Protein AF-A0A6G8IJH3-F1 (afdb_monomer_lite)

Radius of gyration: 25.61 Å; chains: 1; bounding box: 76×27×75 Å

pLDDT: mean 70.99, std 16.56, range [35.88, 96.38]

Foldseek 3Di:
DDDDPPPPPDPPPVVVVVVVVVVVVVVVVVCLVCVVVCCPVVDDDDDLVQFDKAFAFKAWDFDDDDPPDPDRAIWIWGQGPVGIDTFFAAFPSDGDDPDDNVQRHRWGGMFGQDNGGTTQWTWTWDQDPVRDIDIDTDHPVVCVVPPPVPPVVVVCVVSVVVVVVVVVVVVVVVVVVVD

Sequence (179 aa):
MSQTIFSRRSPSYGAYFIAIIITSSVLIHALLRAAPIPIKMFFDFPSLSEANRYEGVLEVKSRADSETVNRMKSKFFINTETGAHEVAFGYFGDRYSPLSMHKMNGAKGEVWYHPMFGVIQAKLTYVKKSGEVDTIFYDWASMKSLHVDTSISKYWQRLLMPSILTIVLVVLIRRWRSG

Organism: NCBI:txid2716225

Secondary structure (DSSP, 8-state):
---------PPPHHHHHHHHHHHHHHHHHHHHHHTHHHHHHHSPPPPGGGSEEEEEEEEEE-----TT-TT-PPEEEEEETTEEEEE-BSSTT--B-SS-HHHHTT-EEEEEEETTTEEEEEEEEEE-TTS-EEEEEEEHHHHHHHHHHHHHHHHHHHHHHHHHHHHHHHHHHHHHH--

Structure (mmCIF, N/CA/C/O backbone):
data_AF-A0A6G8IJH3-F1
#
_entry.id   AF-A0A6G8IJH3-F1
#
loop_
_atom_site.group_PDB
_atom_site.id
_atom_site.type_symbol
_atom_site.label_atom_id
_atom_site.label_alt_id
_atom_site.label_comp_id
_atom_site.label_asym_id
_atom_site.label_entity_id
_atom_site.label_seq_id
_atom_site.pdbx_PDB_ins_code
_atom_site.Cartn_x
_atom_site.Cartn_y
_atom_site.Cartn_z
_atom_site.occupancy
_atom_site.B_iso_or_equiv
_atom_site.auth_seq_id
_atom_site.auth_comp_id
_atom_site.auth_asym_id
_atom_site.auth_atom_id
_atom_site.pdbx_PDB_model_num
ATOM 1 N N . MET A 1 1 ? 60.769 -0.221 -49.822 1.00 44.47 1 MET A N 1
ATOM 2 C CA . MET A 1 1 ? 59.427 0.327 -49.523 1.00 44.47 1 MET A CA 1
ATOM 3 C C . MET A 1 1 ? 58.602 -0.783 -48.890 1.00 44.47 1 MET A C 1
ATOM 5 O O . MET A 1 1 ? 58.307 -1.747 -49.578 1.00 44.47 1 MET A O 1
ATOM 9 N N . SER A 1 2 ? 58.332 -0.710 -47.585 1.00 42.41 2 SER A N 1
ATOM 10 C CA . SER A 1 2 ? 57.612 -1.756 -46.844 1.00 42.41 2 SER A CA 1
ATOM 11 C C . SER A 1 2 ? 56.193 -1.269 -46.557 1.00 42.41 2 SER A C 1
ATOM 13 O O . SER A 1 2 ? 56.027 -0.249 -45.891 1.00 42.41 2 SER A O 1
ATOM 15 N N . GLN A 1 3 ? 55.182 -1.935 -47.119 1.00 44.97 3 GLN A N 1
ATOM 16 C CA . GLN A 1 3 ? 53.777 -1.614 -46.871 1.00 44.97 3 GLN A CA 1
ATOM 17 C C . GLN A 1 3 ? 53.330 -2.278 -45.566 1.00 44.97 3 GLN A C 1
ATOM 19 O O . GLN A 1 3 ? 53.164 -3.494 -45.491 1.00 44.97 3 GLN A O 1
ATOM 24 N N . THR A 1 4 ? 53.126 -1.477 -44.524 1.00 47.94 4 THR A N 1
ATOM 25 C CA . THR A 1 4 ? 52.472 -1.897 -43.283 1.00 47.94 4 THR A CA 1
ATOM 26 C C . THR A 1 4 ? 50.978 -2.084 -43.541 1.00 47.94 4 THR A C 1
ATOM 28 O O . THR A 1 4 ? 50.198 -1.132 -43.561 1.00 47.94 4 THR A O 1
ATOM 31 N N . ILE A 1 5 ? 50.569 -3.336 -43.745 1.00 48.59 5 ILE A N 1
ATOM 32 C CA . ILE A 1 5 ? 49.163 -3.737 -43.826 1.00 48.59 5 ILE A CA 1
ATOM 33 C C . ILE A 1 5 ? 48.554 -3.586 -42.427 1.00 48.59 5 ILE A C 1
ATOM 35 O O . ILE A 1 5 ? 48.671 -4.463 -41.572 1.00 48.59 5 ILE A O 1
ATOM 39 N N . PHE A 1 6 ? 47.902 -2.451 -42.175 1.00 49.19 6 PHE A N 1
ATOM 40 C CA . PHE A 1 6 ? 47.045 -2.274 -41.006 1.00 49.19 6 PHE A CA 1
ATOM 41 C C . PHE A 1 6 ? 45.811 -3.166 -41.175 1.00 49.19 6 PHE A C 1
ATOM 43 O O . PHE A 1 6 ? 44.825 -2.790 -41.813 1.00 49.19 6 PHE A O 1
ATOM 50 N N . SER A 1 7 ? 45.856 -4.372 -40.606 1.00 47.78 7 SER A N 1
ATOM 51 C CA . SER A 1 7 ? 44.688 -5.244 -40.543 1.00 47.78 7 SER A CA 1
ATOM 52 C C . SER A 1 7 ? 43.608 -4.559 -39.696 1.00 47.78 7 SER A C 1
ATOM 54 O O . SER A 1 7 ? 43.712 -4.501 -38.466 1.00 47.78 7 SER A O 1
ATOM 56 N N . ARG A 1 8 ? 42.560 -4.030 -40.337 1.00 52.91 8 ARG A N 1
ATOM 57 C CA . ARG A 1 8 ? 41.316 -3.656 -39.654 1.00 52.91 8 ARG A CA 1
ATOM 58 C C . ARG A 1 8 ? 40.721 -4.934 -39.065 1.00 52.91 8 ARG A C 1
ATOM 60 O O . ARG A 1 8 ? 40.031 -5.668 -39.763 1.00 52.91 8 ARG A O 1
ATOM 67 N N . ARG A 1 9 ? 41.001 -5.222 -37.791 1.00 54.97 9 ARG A N 1
ATOM 68 C CA . ARG A 1 9 ? 40.284 -6.272 -37.058 1.00 54.97 9 ARG A CA 1
ATOM 69 C C . ARG A 1 9 ? 38.816 -5.863 -37.003 1.00 54.97 9 ARG A C 1
ATOM 71 O O . ARG A 1 9 ? 38.466 -4.898 -36.324 1.00 54.97 9 ARG A O 1
ATOM 78 N N . SER A 1 10 ? 37.979 -6.564 -37.761 1.00 56.75 10 SER A N 1
ATOM 79 C CA . SER A 1 10 ? 36.530 -6.474 -37.641 1.00 56.75 10 SER A CA 1
ATOM 80 C C . SER A 1 10 ? 36.151 -6.762 -36.185 1.00 56.75 10 SER A C 1
ATOM 82 O O . SER A 1 10 ? 36.686 -7.721 -35.618 1.00 56.75 10 SER A O 1
ATOM 84 N N . PRO A 1 11 ? 35.282 -5.954 -35.554 1.00 58.31 11 PRO A N 1
ATOM 85 C CA . PRO A 1 11 ? 34.796 -6.255 -34.214 1.00 58.31 11 PRO A CA 1
ATOM 86 C C . PRO A 1 11 ? 34.263 -7.690 -34.188 1.00 58.31 11 PRO A C 1
ATOM 88 O O . PRO A 1 11 ? 33.466 -8.079 -35.041 1.00 58.31 11 PRO A O 1
ATOM 91 N N . SER A 1 12 ? 34.777 -8.500 -33.261 1.00 69.25 12 SER A N 1
ATOM 92 C CA . SER A 1 12 ? 34.400 -9.905 -33.155 1.00 69.25 12 SER A CA 1
ATOM 93 C C . SER A 1 12 ? 32.903 -10.001 -32.862 1.00 69.25 12 SER A C 1
ATOM 95 O O . SER A 1 12 ? 32.360 -9.201 -32.101 1.00 69.25 12 SER A O 1
ATOM 97 N N . TYR A 1 13 ? 32.223 -10.992 -33.440 1.00 69.19 13 TYR A N 1
ATOM 98 C CA . TYR A 1 13 ? 30.798 -11.254 -33.191 1.00 69.19 13 TYR A CA 1
ATOM 99 C C . TYR A 1 13 ? 30.450 -11.313 -31.687 1.00 69.19 13 TYR A C 1
ATOM 101 O O . TYR A 1 13 ? 29.349 -10.936 -31.290 1.00 69.19 13 TYR A O 1
ATOM 109 N N . GLY A 1 14 ? 31.417 -11.676 -30.833 1.00 69.94 14 GLY A N 1
ATOM 110 C CA . GLY A 1 14 ? 31.289 -11.622 -29.375 1.00 69.94 14 GLY A CA 1
ATOM 111 C C . GLY A 1 14 ? 31.065 -10.214 -28.803 1.00 69.94 14 GLY A C 1
ATOM 112 O O . GLY A 1 14 ? 30.272 -10.061 -27.879 1.00 69.94 14 GLY A O 1
ATOM 113 N N . ALA A 1 15 ? 31.682 -9.171 -29.368 1.00 69.75 15 ALA A N 1
ATOM 114 C CA . ALA A 1 15 ? 31.473 -7.790 -28.921 1.00 69.75 15 ALA A CA 1
ATOM 115 C C . ALA A 1 15 ? 30.041 -7.305 -29.205 1.00 69.75 15 ALA A C 1
ATOM 117 O O . ALA A 1 15 ? 29.438 -6.631 -28.370 1.00 69.75 15 ALA A O 1
ATOM 118 N N . TYR A 1 16 ? 29.471 -7.698 -30.348 1.00 72.94 16 TYR A N 1
ATOM 119 C CA . TYR A 1 16 ? 28.075 -7.405 -30.681 1.00 72.94 16 TYR A CA 1
ATOM 120 C C . TYR A 1 16 ? 27.102 -8.140 -29.763 1.00 72.94 16 TYR A C 1
ATOM 122 O O . TYR A 1 16 ? 26.143 -7.544 -29.281 1.00 72.94 16 TYR A O 1
ATOM 130 N N . PHE A 1 17 ? 27.371 -9.412 -29.472 1.00 72.06 17 PHE A N 1
ATOM 131 C CA . PHE A 1 17 ? 26.529 -10.209 -28.585 1.00 72.06 17 PHE A CA 1
ATOM 132 C C . PHE A 1 17 ? 26.497 -9.644 -27.156 1.00 72.06 17 PHE A C 1
ATOM 134 O O . PHE A 1 17 ? 25.425 -9.484 -26.574 1.00 72.06 17 PHE A O 1
ATOM 141 N N . ILE A 1 18 ? 27.656 -9.243 -26.621 1.00 74.88 18 ILE A N 1
ATOM 142 C CA . ILE A 1 18 ? 27.753 -8.584 -25.309 1.00 74.88 18 ILE A CA 1
ATOM 143 C C . ILE A 1 18 ? 26.997 -7.249 -25.313 1.00 74.88 18 ILE A C 1
ATOM 145 O O . ILE A 1 18 ? 26.247 -6.967 -24.377 1.00 74.88 18 ILE A O 1
ATOM 149 N N . ALA A 1 19 ? 27.139 -6.444 -26.370 1.00 74.06 19 ALA A N 1
ATOM 150 C CA . ALA A 1 19 ? 26.418 -5.180 -26.490 1.00 74.06 19 ALA A CA 1
ATOM 151 C C . ALA A 1 19 ? 24.895 -5.389 -26.513 1.00 74.06 19 ALA A C 1
ATOM 153 O O . ALA A 1 19 ? 24.177 -4.650 -25.841 1.00 74.06 19 ALA A O 1
ATOM 154 N N . ILE A 1 20 ? 24.398 -6.415 -27.210 1.00 79.88 20 ILE A N 1
ATOM 155 C CA . ILE A 1 20 ? 22.968 -6.753 -27.230 1.00 79.88 20 ILE A CA 1
ATOM 156 C C . ILE A 1 20 ? 22.493 -7.129 -25.826 1.00 79.88 20 ILE A C 1
ATOM 158 O O . ILE A 1 20 ? 21.529 -6.542 -25.349 1.00 79.88 20 ILE A O 1
ATOM 162 N N . ILE A 1 21 ? 23.199 -8.018 -25.120 1.00 77.38 21 ILE A N 1
ATOM 163 C CA . ILE A 1 21 ? 22.816 -8.440 -23.762 1.00 77.38 21 ILE A CA 1
ATOM 164 C C . ILE A 1 21 ? 22.761 -7.253 -22.799 1.00 7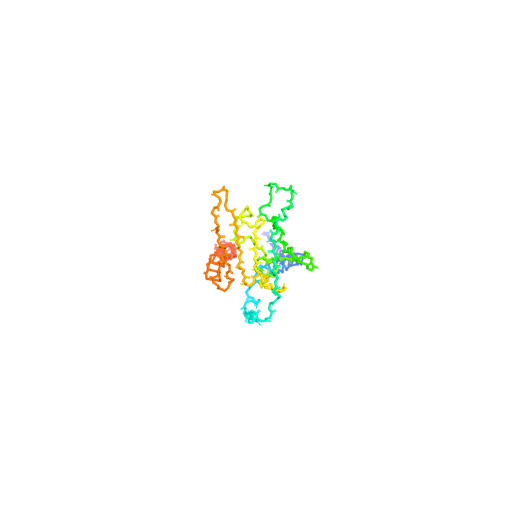7.38 21 ILE A C 1
ATOM 166 O O . ILE A 1 21 ? 21.791 -7.115 -22.050 1.00 77.38 21 ILE A O 1
ATOM 170 N N . ILE A 1 22 ? 23.774 -6.383 -22.817 1.00 75.94 22 ILE A N 1
ATOM 171 C CA . ILE A 1 22 ? 23.811 -5.194 -21.957 1.00 75.94 22 ILE A CA 1
ATOM 172 C C . ILE A 1 22 ? 22.652 -4.257 -22.309 1.00 75.94 22 ILE A C 1
ATOM 174 O O . ILE A 1 22 ? 21.922 -3.829 -21.416 1.00 75.94 22 ILE A O 1
ATOM 178 N N . THR A 1 23 ? 22.436 -3.981 -23.597 1.00 76.38 23 THR A N 1
ATOM 179 C CA . THR A 1 23 ? 21.360 -3.088 -24.053 1.00 76.38 23 THR A CA 1
ATOM 180 C C . THR A 1 23 ? 19.984 -3.633 -23.670 1.00 76.38 23 THR A C 1
ATOM 182 O O . THR A 1 23 ? 19.172 -2.906 -23.100 1.00 76.38 23 THR A O 1
ATOM 185 N N . SER A 1 24 ? 19.736 -4.926 -23.889 1.00 73.31 24 SER A N 1
ATOM 186 C CA . SER A 1 24 ? 18.500 -5.603 -23.489 1.00 73.31 24 SER A CA 1
ATOM 187 C C . SER A 1 24 ? 18.314 -5.604 -21.973 1.00 73.31 24 SER A C 1
ATOM 189 O O . SER A 1 24 ? 17.216 -5.339 -21.497 1.00 73.31 24 SER A O 1
ATOM 191 N N . SER A 1 25 ? 19.375 -5.826 -21.195 1.00 69.69 25 SER A N 1
ATOM 192 C CA . SER A 1 25 ? 19.313 -5.819 -19.727 1.00 69.69 25 SER A CA 1
ATOM 193 C C . SER A 1 25 ? 18.997 -4.433 -19.168 1.00 69.69 25 SER A C 1
ATOM 195 O O . SER A 1 25 ? 18.194 -4.317 -18.240 1.00 69.69 25 SER A O 1
ATOM 197 N N . VAL A 1 26 ? 19.586 -3.380 -19.747 1.00 74.25 26 VAL A N 1
ATOM 198 C CA . VAL A 1 26 ? 19.288 -1.981 -19.406 1.00 74.25 26 VAL A CA 1
ATOM 199 C C . VAL A 1 26 ? 17.857 -1.631 -19.797 1.00 74.25 26 VAL A C 1
ATOM 201 O O . VAL A 1 26 ? 17.154 -1.029 -18.990 1.00 74.25 26 VAL A O 1
ATOM 204 N N . LEU A 1 27 ? 17.397 -2.049 -20.979 1.00 75.88 27 LEU A N 1
ATOM 205 C CA . LEU A 1 27 ? 16.026 -1.819 -21.428 1.00 75.88 27 LEU A CA 1
ATOM 206 C C . LEU A 1 27 ? 15.013 -2.530 -20.524 1.00 75.88 27 LEU A C 1
ATOM 208 O O . LEU A 1 27 ? 14.058 -1.904 -20.082 1.00 75.88 27 LEU A O 1
ATOM 212 N N . ILE A 1 28 ? 15.245 -3.797 -20.170 1.00 71.94 28 ILE A N 1
ATOM 213 C CA . ILE A 1 28 ? 14.392 -4.548 -19.238 1.00 71.94 28 ILE A CA 1
ATOM 214 C C . ILE A 1 28 ? 14.391 -3.879 -17.861 1.00 71.94 28 ILE A C 1
ATOM 216 O O . ILE A 1 28 ? 13.328 -3.676 -17.286 1.00 71.94 28 ILE A O 1
ATOM 220 N N . HIS A 1 29 ? 15.548 -3.467 -17.336 1.00 64.31 29 HIS A N 1
ATOM 221 C CA . HIS A 1 29 ? 15.608 -2.728 -16.071 1.00 64.31 29 HIS A CA 1
ATOM 222 C C . HIS A 1 29 ? 14.881 -1.383 -16.138 1.00 64.31 29 HIS A C 1
ATOM 224 O O . HIS A 1 29 ? 14.234 -0.986 -15.166 1.00 64.31 29 HIS A O 1
ATOM 230 N N . ALA A 1 30 ? 14.988 -0.678 -17.263 1.00 66.94 30 ALA A N 1
ATOM 231 C CA . ALA A 1 30 ? 14.286 0.572 -17.487 1.00 66.94 30 ALA A CA 1
ATOM 232 C C . ALA A 1 30 ? 12.774 0.338 -17.528 1.00 66.94 30 ALA A C 1
ATOM 234 O O . ALA A 1 30 ? 12.051 1.021 -16.815 1.00 66.94 30 ALA A O 1
ATOM 235 N N . LEU A 1 31 ? 12.311 -0.686 -18.247 1.00 63.56 31 LEU A N 1
ATOM 236 C CA . LEU A 1 31 ? 10.904 -1.078 -18.329 1.00 63.56 31 LEU A CA 1
ATOM 237 C C . LEU A 1 31 ? 10.348 -1.545 -16.979 1.00 63.56 31 LEU A C 1
ATOM 239 O O . LEU A 1 31 ? 9.277 -1.102 -16.586 1.00 63.56 31 LEU A O 1
ATOM 243 N N . LEU A 1 32 ? 11.082 -2.362 -16.218 1.00 58.97 32 LEU A N 1
ATOM 244 C CA . LEU A 1 32 ? 10.666 -2.816 -14.885 1.00 58.97 32 LEU A CA 1
ATOM 245 C C . LEU A 1 32 ? 10.570 -1.662 -13.880 1.00 58.97 32 LEU A C 1
ATOM 247 O O . LEU A 1 32 ? 9.718 -1.685 -12.997 1.00 58.97 32 LEU A O 1
ATOM 251 N N . ARG A 1 33 ? 11.419 -0.634 -14.007 1.00 58.31 33 ARG A N 1
ATOM 252 C CA . ARG A 1 33 ? 11.327 0.582 -13.180 1.00 58.31 33 ARG A CA 1
ATOM 253 C C . ARG A 1 33 ? 10.323 1.600 -13.706 1.00 58.31 33 ARG A C 1
ATOM 255 O O . ARG A 1 33 ? 9.806 2.377 -12.912 1.00 58.31 33 ARG A O 1
ATOM 262 N N . ALA A 1 34 ? 10.051 1.593 -15.007 1.00 58.53 34 ALA A N 1
ATOM 263 C CA . ALA A 1 34 ? 9.026 2.398 -15.654 1.00 58.53 34 ALA A CA 1
ATOM 264 C C . ALA A 1 34 ? 7.641 1.741 -15.599 1.00 58.53 34 ALA A C 1
ATOM 266 O O . ALA A 1 34 ? 6.675 2.435 -15.875 1.00 58.53 34 ALA A O 1
ATOM 267 N N . ALA A 1 35 ? 7.519 0.487 -15.143 1.00 54.31 35 ALA A N 1
ATOM 268 C CA . ALA A 1 35 ? 6.272 -0.238 -14.872 1.00 54.31 35 ALA A CA 1
ATOM 269 C C . ALA A 1 35 ? 5.177 0.539 -14.103 1.00 54.31 35 ALA A C 1
ATOM 271 O O . ALA A 1 35 ? 3.999 0.294 -14.373 1.00 54.31 35 ALA A O 1
ATOM 272 N N . PRO A 1 36 ? 5.490 1.517 -13.225 1.00 55.81 36 PRO A N 1
ATOM 273 C CA . PRO A 1 36 ? 4.466 2.369 -12.626 1.00 55.81 36 PRO A CA 1
ATOM 274 C C . PRO A 1 36 ? 3.682 3.182 -13.657 1.00 55.81 36 PRO A C 1
ATOM 276 O O . PRO A 1 36 ? 2.531 3.525 -13.425 1.00 55.81 36 PRO A O 1
ATOM 279 N N . ILE A 1 37 ? 4.318 3.540 -14.771 1.00 56.22 37 ILE A N 1
ATOM 280 C CA . ILE A 1 37 ? 3.792 4.436 -15.799 1.00 56.22 37 ILE A CA 1
ATOM 281 C C . ILE A 1 37 ? 2.722 3.744 -16.659 1.00 56.22 37 ILE A C 1
ATOM 283 O O . ILE A 1 37 ? 1.625 4.288 -16.726 1.00 56.22 37 ILE A O 1
ATOM 287 N N . PRO A 1 38 ? 2.941 2.553 -17.257 1.00 55.50 38 PRO A N 1
ATOM 288 C CA . PRO A 1 38 ? 1.900 1.869 -18.012 1.00 55.50 38 PRO A CA 1
ATOM 289 C C . PRO A 1 38 ? 0.746 1.413 -17.115 1.00 55.50 38 PRO A C 1
ATOM 291 O O . PRO A 1 38 ? -0.398 1.568 -17.519 1.00 55.50 38 PRO A O 1
ATOM 294 N N . ILE A 1 39 ? 0.993 0.960 -15.876 1.00 56.66 39 ILE A N 1
ATOM 295 C CA . ILE A 1 39 ? -0.115 0.656 -14.951 1.00 56.66 39 ILE A CA 1
ATOM 296 C C . ILE A 1 39 ? -0.991 1.902 -14.730 1.00 56.66 39 ILE A C 1
ATOM 298 O O . ILE A 1 39 ? -2.208 1.797 -14.705 1.00 56.66 39 ILE A O 1
ATOM 302 N N . LYS A 1 40 ? -0.386 3.093 -14.642 1.00 55.53 40 LYS A N 1
ATOM 303 C CA . LYS A 1 40 ? -1.108 4.367 -14.494 1.00 55.53 40 LYS A CA 1
ATOM 304 C C . LYS A 1 40 ? -1.739 4.906 -15.784 1.00 55.53 40 LYS A C 1
ATOM 306 O O . LYS A 1 40 ? -2.608 5.763 -15.680 1.00 55.53 40 LYS A O 1
ATOM 311 N N . MET A 1 41 ? -1.263 4.495 -16.961 1.00 56.31 41 MET A N 1
ATOM 312 C CA . MET A 1 41 ? -1.772 4.958 -18.262 1.00 56.31 41 MET A CA 1
ATOM 313 C C . MET A 1 41 ? -2.848 4.040 -18.842 1.00 56.31 41 MET A C 1
ATOM 315 O O . MET A 1 41 ? -3.693 4.516 -19.590 1.00 56.31 41 MET A O 1
ATOM 319 N N . PHE A 1 42 ? -2.799 2.741 -18.536 1.00 59.91 42 PHE A N 1
ATOM 320 C CA . PHE A 1 42 ? -3.673 1.731 -19.138 1.00 59.91 42 PHE A CA 1
ATOM 321 C C . PHE A 1 42 ? -4.739 1.185 -18.185 1.00 59.91 42 PHE A C 1
ATOM 323 O O . PHE A 1 42 ? -5.634 0.482 -18.646 1.00 59.91 42 PHE A O 1
ATOM 330 N N . PHE A 1 43 ? -4.661 1.490 -16.886 1.00 66.38 43 PHE A N 1
ATOM 331 C CA . PHE A 1 43 ? -5.693 1.122 -15.922 1.00 66.38 43 PHE A CA 1
ATOM 332 C C . PHE A 1 43 ? -6.244 2.374 -15.259 1.00 66.38 43 PHE A C 1
ATOM 334 O O . PHE A 1 43 ? -5.495 3.165 -14.674 1.00 66.38 43 PHE A O 1
ATOM 341 N N . ASP A 1 44 ? -7.562 2.527 -15.341 1.00 72.25 44 ASP A N 1
ATOM 342 C CA . ASP A 1 44 ? -8.264 3.542 -14.579 1.00 72.25 44 ASP A CA 1
ATOM 343 C C . ASP A 1 44 ? -8.056 3.304 -13.085 1.00 72.25 44 ASP A C 1
ATOM 345 O O . ASP A 1 44 ? -7.896 2.177 -12.606 1.00 72.25 44 ASP A O 1
ATOM 349 N N . PHE A 1 45 ? -7.991 4.405 -12.342 1.00 75.56 45 PHE A N 1
ATOM 350 C CA . PHE A 1 45 ? -7.860 4.326 -10.899 1.00 75.56 45 PHE A CA 1
ATOM 351 C C . PHE A 1 45 ? -9.140 3.706 -10.321 1.00 75.56 45 PHE A C 1
ATOM 353 O O . PHE A 1 45 ? -10.228 4.171 -10.668 1.00 75.56 45 PHE A O 1
ATOM 360 N N . PRO A 1 46 ? -9.026 2.697 -9.444 1.00 80.94 46 PRO A N 1
ATOM 361 C CA . PRO A 1 46 ? -10.173 1.933 -8.987 1.00 80.94 46 PRO A CA 1
ATOM 362 C C . PRO A 1 46 ? -11.094 2.819 -8.156 1.00 80.94 46 PRO A C 1
ATOM 364 O O . PRO A 1 46 ? -10.646 3.661 -7.367 1.00 80.94 46 PRO A O 1
ATOM 367 N N . SER A 1 47 ? -12.394 2.606 -8.304 1.00 84.38 47 SER A N 1
ATOM 368 C CA . SER A 1 47 ? -13.370 3.247 -7.428 1.00 84.38 47 SER A CA 1
ATOM 369 C C . SER A 1 47 ? -13.351 2.596 -6.037 1.00 84.38 47 SER A C 1
ATOM 371 O O . SER A 1 47 ? -12.924 1.453 -5.868 1.00 84.38 47 SER A O 1
ATOM 373 N N . LEU A 1 48 ? -13.837 3.297 -5.006 1.00 85.94 48 LEU A N 1
ATOM 374 C CA . LEU A 1 48 ? -13.891 2.729 -3.648 1.00 85.94 48 LEU A CA 1
ATOM 375 C C . LEU A 1 48 ? -14.783 1.483 -3.556 1.00 85.94 48 LEU A C 1
ATOM 377 O O . LEU A 1 48 ? -14.565 0.655 -2.676 1.00 85.94 48 LEU A O 1
ATOM 381 N N . SER A 1 49 ? -15.761 1.330 -4.454 1.00 88.50 49 SER A N 1
ATOM 382 C CA . SER A 1 49 ? -16.626 0.147 -4.508 1.00 88.50 49 SER A CA 1
ATOM 383 C C . SER A 1 49 ? -15.920 -1.105 -5.028 1.00 88.50 49 SER A C 1
ATOM 385 O O . SER A 1 49 ? -16.404 -2.207 -4.799 1.00 88.50 49 SER A O 1
ATOM 387 N N . GLU A 1 50 ? -14.781 -0.952 -5.703 1.00 87.38 50 GLU A N 1
ATOM 388 C CA . GLU A 1 50 ? -13.941 -2.068 -6.164 1.00 87.38 50 GLU A CA 1
ATOM 389 C C . GLU A 1 50 ? -12.921 -2.501 -5.100 1.00 87.38 50 GLU A C 1
ATOM 391 O O . GLU A 1 50 ? -12.192 -3.477 -5.279 1.00 87.38 50 GLU A O 1
ATOM 396 N N . ALA A 1 51 ? -12.844 -1.770 -3.986 1.00 91.69 51 ALA A N 1
ATOM 397 C CA . ALA A 1 51 ? -11.921 -2.038 -2.901 1.00 91.69 51 ALA A CA 1
ATOM 398 C C . ALA A 1 51 ? -12.558 -2.925 -1.826 1.00 91.69 51 ALA A C 1
ATOM 400 O O . ALA A 1 51 ? -13.704 -2.731 -1.418 1.00 91.69 51 ALA A O 1
ATOM 401 N N . ASN A 1 52 ? -11.764 -3.838 -1.273 1.00 93.88 52 ASN A N 1
ATOM 402 C CA . ASN A 1 52 ? -12.128 -4.556 -0.061 1.00 93.88 52 ASN A CA 1
ATOM 403 C C . ASN A 1 52 ? -12.017 -3.602 1.130 1.00 93.88 52 ASN A C 1
ATOM 405 O O . ASN A 1 52 ? -10.935 -3.078 1.412 1.00 93.88 52 ASN A O 1
ATOM 409 N N . ARG A 1 53 ? -13.127 -3.384 1.837 1.00 95.50 53 ARG A N 1
ATOM 410 C CA . ARG A 1 53 ? -13.145 -2.608 3.080 1.00 95.50 53 ARG A CA 1
ATOM 411 C C . ARG A 1 53 ? -12.818 -3.523 4.254 1.00 95.50 53 ARG A C 1
ATOM 413 O O . ARG A 1 53 ? -13.533 -4.488 4.511 1.00 95.50 53 ARG A O 1
ATOM 420 N N . TYR A 1 54 ? -11.761 -3.186 4.979 1.00 95.69 54 TYR A N 1
ATOM 421 C CA . TYR A 1 54 ? -11.371 -3.842 6.218 1.00 95.69 54 TYR A CA 1
ATOM 422 C C . TYR A 1 54 ? -11.491 -2.859 7.375 1.00 95.69 54 TYR A C 1
ATOM 424 O O . TYR A 1 54 ? -10.938 -1.762 7.312 1.00 95.69 54 TYR A O 1
ATOM 432 N N . GLU A 1 55 ? -12.180 -3.266 8.434 1.00 96.38 55 GLU A N 1
ATOM 433 C CA . GLU A 1 55 ? -12.307 -2.498 9.669 1.00 96.38 55 GLU A CA 1
ATOM 434 C C . GLU A 1 55 ? -11.655 -3.271 10.813 1.00 96.38 55 GLU A C 1
ATOM 436 O O . GLU A 1 55 ? -11.964 -4.442 11.048 1.00 96.38 55 GLU A O 1
ATOM 441 N N . GLY A 1 56 ? -10.709 -2.642 11.506 1.00 95.38 56 GLY A N 1
ATOM 442 C CA . GLY A 1 56 ? -9.937 -3.342 12.520 1.00 95.38 56 GLY A CA 1
ATOM 443 C C . GLY A 1 56 ? -8.777 -2.546 13.089 1.00 95.38 56 GLY A C 1
ATOM 444 O O . GLY A 1 56 ? -8.710 -1.320 12.981 1.00 95.38 56 GLY A O 1
ATOM 445 N N . VAL A 1 57 ? -7.858 -3.267 13.726 1.00 94.44 57 VAL A N 1
ATOM 446 C CA . VAL A 1 57 ? -6.630 -2.704 14.295 1.00 94.44 57 VAL A CA 1
ATOM 447 C C . VAL A 1 57 ? -5.474 -2.979 13.351 1.00 94.44 57 VAL A C 1
ATOM 449 O O . VAL A 1 57 ? -5.223 -4.122 12.973 1.00 94.44 57 VAL A O 1
ATOM 452 N N . LEU A 1 58 ? -4.759 -1.929 12.974 1.00 91.75 58 LEU A N 1
ATOM 453 C CA . LEU A 1 58 ? -3.594 -2.027 12.121 1.00 91.75 58 LEU A CA 1
ATOM 454 C C . LEU A 1 58 ? -2.370 -2.452 12.941 1.00 91.75 58 LEU A C 1
ATOM 456 O O . LEU A 1 58 ? -1.986 -1.798 13.907 1.00 91.75 58 LEU A O 1
ATOM 460 N N . GLU A 1 59 ? -1.724 -3.526 12.520 1.00 90.69 59 GLU A N 1
ATOM 461 C CA . GLU A 1 59 ? -0.489 -4.052 13.079 1.00 90.69 59 GLU A CA 1
ATOM 462 C C . GLU A 1 59 ? 0.642 -3.887 12.058 1.00 90.69 59 GLU A C 1
ATOM 464 O O . GLU A 1 59 ? 0.520 -4.261 10.886 1.00 90.69 59 GLU A O 1
ATOM 469 N N . VAL A 1 60 ? 1.765 -3.322 12.497 1.00 87.19 60 VAL A N 1
ATOM 470 C CA . VAL A 1 60 ? 2.954 -3.155 11.655 1.00 87.19 60 VAL A CA 1
ATOM 471 C C . VAL A 1 60 ? 3.990 -4.192 12.057 1.00 87.19 60 VAL A C 1
ATOM 473 O O . VAL A 1 60 ? 4.574 -4.107 13.135 1.00 87.19 60 VAL A O 1
ATOM 476 N N . LYS A 1 61 ? 4.268 -5.143 11.163 1.00 83.19 61 LYS A N 1
ATOM 477 C CA . LYS A 1 61 ? 5.350 -6.117 11.336 1.00 83.19 61 LYS A CA 1
ATOM 478 C C . LYS A 1 61 ? 6.565 -5.646 10.545 1.00 83.19 61 LYS A C 1
ATOM 480 O O . LYS A 1 61 ? 6.605 -5.753 9.314 1.00 83.19 61 LYS A O 1
ATOM 485 N N . SER A 1 62 ? 7.558 -5.099 11.243 1.00 68.50 62 SER A N 1
ATOM 486 C CA . SER A 1 62 ? 8.890 -4.903 10.673 1.00 68.50 62 SER A CA 1
ATOM 487 C C . SER A 1 62 ? 9.609 -6.250 10.630 1.00 68.50 62 SER A C 1
ATOM 489 O O . SER A 1 62 ? 9.567 -7.031 11.580 1.00 68.50 62 SER A O 1
ATOM 491 N N . ARG A 1 63 ? 10.270 -6.553 9.511 1.00 55.88 63 ARG A N 1
ATOM 492 C CA . ARG A 1 63 ? 11.243 -7.645 9.494 1.00 55.88 63 ARG A CA 1
ATOM 493 C C . ARG A 1 63 ? 12.476 -7.108 10.218 1.00 55.88 63 ARG A C 1
ATOM 495 O O . ARG A 1 63 ? 13.074 -6.150 9.733 1.00 55.88 63 ARG A O 1
ATOM 502 N N . ALA A 1 64 ? 12.775 -7.643 11.399 1.00 44.50 64 ALA A N 1
ATOM 503 C CA . ALA A 1 64 ? 14.022 -7.337 12.085 1.00 44.50 64 ALA A CA 1
ATOM 504 C C . ALA A 1 64 ? 15.210 -7.743 11.192 1.00 44.50 64 ALA A C 1
ATOM 506 O O . ALA A 1 64 ? 15.118 -8.704 10.427 1.00 44.50 64 ALA A O 1
ATOM 507 N N . ASP A 1 65 ? 16.290 -6.975 11.314 1.00 38.66 65 ASP A N 1
ATOM 508 C CA . ASP A 1 65 ? 17.647 -7.284 10.859 1.00 38.66 65 ASP A CA 1
ATOM 509 C C . ASP A 1 65 ? 17.948 -7.111 9.359 1.00 38.66 65 ASP A C 1
ATOM 511 O O . ASP A 1 65 ? 18.118 -8.051 8.588 1.00 38.66 65 ASP A O 1
ATOM 515 N N . SER A 1 66 ? 18.117 -5.855 8.941 1.00 35.88 66 SER A N 1
ATOM 516 C CA . SER A 1 66 ? 19.413 -5.417 8.394 1.00 35.88 66 SER A CA 1
ATOM 517 C C . SER A 1 66 ? 19.424 -3.896 8.230 1.00 35.88 66 SER A C 1
ATOM 519 O O . SER A 1 66 ? 18.737 -3.325 7.385 1.00 35.88 66 SER A O 1
ATOM 521 N N . GLU A 1 67 ? 20.253 -3.225 9.025 1.00 40.25 67 GLU A N 1
ATOM 522 C CA . GLU A 1 67 ? 20.515 -1.779 8.940 1.00 40.25 67 GLU A CA 1
ATOM 523 C C . GLU A 1 67 ? 21.201 -1.364 7.623 1.00 40.25 67 GLU A C 1
ATOM 525 O O . GLU A 1 67 ? 21.446 -0.186 7.378 1.00 40.25 67 GLU A O 1
ATOM 530 N N . THR A 1 68 ? 21.515 -2.316 6.742 1.00 37.91 68 THR A N 1
ATOM 531 C CA . THR A 1 68 ? 22.423 -2.093 5.613 1.00 37.91 68 THR A CA 1
ATOM 532 C C . THR A 1 68 ? 21.744 -1.917 4.257 1.00 37.91 68 THR A C 1
ATOM 534 O O . THR A 1 68 ? 22.416 -1.532 3.302 1.00 37.91 68 THR A O 1
ATOM 537 N N . VAL A 1 69 ? 20.429 -2.127 4.118 1.00 38.28 69 VAL A N 1
ATOM 538 C CA . VAL A 1 69 ? 19.749 -1.887 2.834 1.00 38.28 69 VAL A CA 1
ATOM 539 C C . VAL A 1 69 ? 18.396 -1.220 3.054 1.00 38.28 69 VAL A C 1
ATOM 541 O O . VAL A 1 69 ? 17.426 -1.838 3.478 1.00 38.28 69 VAL A O 1
ATOM 544 N N . ASN A 1 70 ? 18.342 0.058 2.683 1.00 40.12 70 ASN A N 1
ATOM 545 C CA . ASN A 1 70 ? 17.246 1.030 2.774 1.00 40.12 70 ASN A CA 1
ATOM 546 C C . ASN A 1 70 ? 15.971 0.663 1.957 1.00 40.12 70 ASN A C 1
ATOM 548 O O . ASN A 1 70 ? 15.391 1.502 1.269 1.00 40.12 70 ASN A O 1
ATOM 552 N N . ARG A 1 71 ? 15.578 -0.620 1.921 1.00 43.66 71 ARG A N 1
ATOM 553 C CA . ARG A 1 71 ? 14.506 -1.179 1.073 1.00 43.66 71 ARG A CA 1
ATOM 554 C C . ARG A 1 71 ? 13.716 -2.338 1.693 1.00 43.66 71 ARG A C 1
ATOM 556 O O . ARG A 1 71 ? 12.899 -2.931 0.986 1.00 43.66 71 ARG A O 1
ATOM 563 N N . MET A 1 72 ? 13.904 -2.686 2.967 1.00 48.59 72 MET A N 1
ATOM 564 C CA . MET A 1 72 ? 13.020 -3.676 3.594 1.00 48.59 72 MET A CA 1
ATOM 565 C C . MET A 1 72 ? 11.676 -3.032 3.950 1.00 48.59 72 MET A C 1
ATOM 567 O O . MET A 1 72 ? 11.547 -2.256 4.890 1.00 48.59 72 MET A O 1
ATOM 571 N N . LYS A 1 73 ? 10.682 -3.330 3.108 1.00 61.59 73 LYS A N 1
ATOM 572 C CA . LYS A 1 73 ? 9.303 -2.841 3.178 1.00 61.59 73 LYS A CA 1
ATOM 573 C C . LYS A 1 73 ? 8.605 -3.466 4.387 1.00 61.59 73 LYS A C 1
ATOM 575 O O . LYS A 1 73 ? 8.446 -4.686 4.429 1.00 61.59 73 LYS A O 1
ATOM 580 N N . SER A 1 74 ? 8.182 -2.646 5.346 1.00 73.06 74 SER A N 1
ATOM 581 C CA . SER A 1 74 ? 7.316 -3.102 6.438 1.00 73.06 74 SER A CA 1
ATOM 582 C C . SER A 1 74 ? 6.048 -3.737 5.894 1.00 73.06 74 SER A C 1
ATOM 584 O O . SER A 1 74 ? 5.495 -3.281 4.888 1.00 73.06 74 SER A O 1
ATOM 586 N N . LYS A 1 75 ? 5.600 -4.801 6.559 1.00 84.88 75 LYS A N 1
ATOM 587 C CA . LYS A 1 75 ? 4.312 -5.419 6.271 1.00 84.88 75 LYS A CA 1
ATOM 588 C C . LYS A 1 75 ? 3.257 -4.822 7.189 1.00 84.88 75 LYS A C 1
ATOM 590 O O . LYS A 1 75 ? 3.480 -4.703 8.394 1.00 84.88 75 LYS A O 1
ATOM 595 N N . PHE A 1 76 ? 2.122 -4.466 6.608 1.00 88.31 76 PHE A N 1
ATOM 596 C CA . PHE A 1 76 ? 0.974 -3.946 7.332 1.00 88.31 76 PHE A CA 1
ATOM 597 C C . PHE A 1 76 ? -0.109 -5.017 7.326 1.00 88.31 76 PHE A C 1
ATOM 599 O O . PHE A 1 76 ? -0.402 -5.598 6.282 1.00 88.31 76 PHE A O 1
ATOM 606 N N . PHE A 1 77 ? -0.684 -5.287 8.487 1.00 92.81 77 PHE A N 1
ATOM 607 C CA . PHE A 1 77 ? -1.804 -6.202 8.643 1.00 92.81 77 PHE A CA 1
ATOM 608 C C . PHE A 1 77 ? -2.948 -5.450 9.301 1.00 92.81 77 PHE A C 1
ATOM 610 O O . PHE A 1 77 ? -2.717 -4.705 10.245 1.00 92.81 77 PHE A O 1
ATOM 617 N N . ILE A 1 78 ? -4.172 -5.625 8.818 1.00 94.12 78 ILE A N 1
ATOM 618 C CA . ILE A 1 78 ? -5.366 -5.165 9.522 1.00 94.12 78 ILE A CA 1
ATOM 619 C C . ILE A 1 78 ? -6.042 -6.371 10.166 1.00 94.12 78 ILE A C 1
ATOM 621 O O . ILE A 1 78 ? -6.508 -7.288 9.488 1.00 94.12 78 ILE A O 1
ATOM 625 N N . ASN A 1 79 ? -6.030 -6.389 11.494 1.00 95.56 79 ASN A N 1
ATOM 626 C CA . ASN A 1 79 ? -6.658 -7.417 12.306 1.00 95.56 79 ASN A CA 1
ATOM 627 C C . ASN A 1 79 ? -8.139 -7.065 12.451 1.00 95.56 79 ASN A C 1
ATOM 629 O O . ASN A 1 79 ? -8.500 -6.141 13.182 1.00 95.56 79 ASN A O 1
ATOM 633 N N . THR A 1 80 ? -8.969 -7.782 11.701 1.00 94.88 80 THR A N 1
ATOM 634 C CA . THR A 1 80 ? -10.435 -7.683 11.706 1.00 94.88 80 THR A CA 1
ATOM 635 C C . THR A 1 80 ? -11.029 -8.815 12.547 1.00 94.88 80 THR A C 1
ATOM 637 O O . THR A 1 80 ? -10.325 -9.762 12.900 1.00 94.88 80 THR A O 1
ATOM 640 N N . GLU A 1 81 ? -12.337 -8.782 12.803 1.00 91.44 81 GLU A N 1
ATOM 641 C CA . GLU A 1 81 ? -13.046 -9.891 13.468 1.00 91.44 81 GLU A CA 1
ATOM 642 C C . GLU A 1 81 ? -12.929 -11.218 12.699 1.00 91.44 81 GLU A C 1
ATOM 644 O O . GLU A 1 81 ? -12.901 -12.292 13.291 1.00 91.44 81 GLU A O 1
ATOM 649 N N . THR A 1 82 ? -12.802 -11.140 11.371 1.00 90.88 82 THR A N 1
ATOM 650 C CA . THR A 1 82 ? -12.684 -12.306 10.478 1.00 90.88 82 THR A CA 1
ATOM 651 C C . THR A 1 82 ? -11.256 -12.838 10.340 1.00 90.88 82 THR A C 1
ATOM 653 O O . THR A 1 82 ? -11.044 -13.872 9.709 1.00 90.88 82 THR A O 1
ATOM 656 N N . GLY A 1 83 ? -10.267 -12.140 10.906 1.00 92.81 83 GLY A N 1
ATOM 657 C CA . GLY A 1 83 ? -8.854 -12.493 10.813 1.00 92.81 83 GLY A CA 1
ATOM 658 C C . GLY A 1 83 ? -7.954 -11.337 10.377 1.00 92.81 83 GLY A C 1
ATOM 659 O O . GLY A 1 83 ? -8.386 -10.191 10.214 1.00 92.81 83 GLY A O 1
ATOM 660 N N . ALA A 1 84 ? -6.672 -11.659 10.208 1.00 93.25 84 ALA A N 1
ATOM 661 C CA . ALA A 1 84 ? -5.627 -10.721 9.818 1.00 93.25 84 ALA A CA 1
ATOM 662 C C . ALA A 1 84 ? -5.483 -10.653 8.290 1.00 93.25 84 ALA A C 1
ATOM 664 O O . ALA A 1 84 ? -5.172 -11.659 7.651 1.00 93.25 84 ALA A O 1
ATOM 665 N N . HIS A 1 85 ? -5.637 -9.461 7.712 1.00 93.19 85 HIS A N 1
ATOM 666 C CA . HIS A 1 85 ? -5.499 -9.229 6.269 1.00 93.19 85 HIS A CA 1
ATOM 667 C C . HIS A 1 85 ? -4.230 -8.422 5.974 1.00 93.19 85 HIS A C 1
ATOM 669 O O . HIS A 1 85 ? -4.039 -7.349 6.544 1.00 93.19 85 HIS A O 1
ATOM 675 N N . GLU A 1 86 ? -3.343 -8.917 5.098 1.00 91.81 86 GLU A N 1
ATOM 676 C CA . GLU A 1 86 ? -2.161 -8.151 4.659 1.00 91.81 86 GLU A CA 1
ATOM 677 C C . GLU A 1 86 ? -2.614 -7.001 3.750 1.00 91.81 86 GLU A C 1
ATOM 679 O O . GLU A 1 86 ? -3.254 -7.224 2.723 1.00 91.81 86 GLU A O 1
ATOM 684 N N . VAL A 1 87 ? -2.235 -5.774 4.103 1.00 90.50 87 VAL A N 1
ATOM 685 C CA . VAL A 1 87 ? -2.456 -4.575 3.291 1.00 90.50 87 VAL A CA 1
ATOM 686 C C . VAL A 1 87 ? -1.117 -3.949 2.913 1.00 90.50 87 VAL A C 1
ATOM 688 O O . VAL A 1 87 ? -0.101 -4.092 3.596 1.00 90.50 87 VAL A O 1
ATOM 691 N N . ALA A 1 88 ? -1.091 -3.251 1.786 1.00 87.00 88 ALA A N 1
ATOM 692 C CA . ALA A 1 88 ? 0.103 -2.586 1.286 1.00 87.00 88 ALA A CA 1
ATOM 693 C C . ALA A 1 88 ? -0.248 -1.177 0.831 1.00 87.00 88 ALA A C 1
ATOM 695 O O . ALA A 1 88 ? -1.239 -0.992 0.140 1.00 87.00 88 ALA A O 1
ATOM 696 N N . PHE A 1 89 ? 0.573 -0.195 1.184 1.00 81.75 89 PHE A N 1
ATOM 697 C CA . PHE A 1 89 ? 0.429 1.168 0.679 1.00 81.75 89 PHE A CA 1
ATOM 698 C C . PHE A 1 89 ? 1.275 1.333 -0.584 1.00 81.75 89 PHE A C 1
ATOM 700 O O . PHE A 1 89 ? 2.446 0.942 -0.598 1.00 81.75 89 PHE A O 1
ATOM 707 N N . GLY A 1 90 ? 0.683 1.899 -1.636 1.00 75.75 90 GLY A N 1
ATOM 708 C CA . GLY A 1 90 ? 1.254 1.914 -2.983 1.00 75.75 90 GLY A CA 1
ATOM 709 C C . GLY A 1 90 ? 0.868 0.691 -3.821 1.00 75.75 90 GLY A C 1
ATOM 710 O O . GLY A 1 90 ? 0.294 -0.276 -3.329 1.00 75.75 90 GLY A O 1
ATOM 711 N N . TYR A 1 91 ? 1.202 0.737 -5.107 1.00 72.38 91 TYR A N 1
ATOM 712 C CA . TYR A 1 91 ? 0.788 -0.258 -6.098 1.00 72.38 91 TYR A CA 1
ATOM 713 C C . TYR A 1 91 ? 1.689 -1.501 -6.097 1.00 72.38 91 TYR A C 1
ATOM 715 O O . TYR A 1 91 ? 2.781 -1.536 -5.511 1.00 72.38 91 TYR A O 1
ATOM 723 N N . PHE A 1 92 ? 1.232 -2.545 -6.787 1.00 67.31 92 PHE A N 1
ATOM 724 C CA . PHE A 1 92 ? 1.986 -3.777 -6.972 1.00 67.31 92 PHE A CA 1
ATOM 725 C C . PHE A 1 92 ? 3.387 -3.493 -7.552 1.00 67.31 92 PHE A C 1
ATOM 727 O O . PHE A 1 92 ? 3.532 -2.849 -8.585 1.00 67.31 92 PHE A O 1
ATOM 734 N N . GLY A 1 93 ? 4.435 -3.956 -6.861 1.00 65.31 93 GLY A N 1
ATOM 735 C CA . GLY A 1 93 ? 5.839 -3.696 -7.214 1.00 65.31 93 GLY A CA 1
ATOM 736 C C . GLY A 1 93 ? 6.488 -2.515 -6.475 1.00 65.31 93 GLY A C 1
ATOM 737 O O . GLY A 1 93 ? 7.684 -2.572 -6.180 1.00 65.31 93 GLY A O 1
ATOM 738 N N . ASP A 1 94 ? 5.721 -1.515 -6.031 1.00 66.50 94 ASP A N 1
ATOM 739 C CA . ASP A 1 94 ? 6.253 -0.292 -5.403 1.00 66.50 94 ASP A CA 1
ATOM 740 C C . ASP A 1 94 ? 5.524 0.098 -4.110 1.00 66.50 94 ASP A C 1
ATOM 742 O O . ASP A 1 94 ? 4.992 1.192 -3.934 1.00 66.50 94 ASP A O 1
ATOM 746 N N . ARG A 1 95 ? 5.500 -0.849 -3.172 1.00 71.19 95 ARG A N 1
ATOM 747 C CA . ARG A 1 95 ? 5.014 -0.594 -1.811 1.00 71.19 95 ARG A CA 1
ATOM 748 C C . ARG A 1 95 ? 5.924 0.379 -1.047 1.00 71.19 95 ARG A C 1
ATOM 750 O O . ARG A 1 95 ? 7.145 0.202 -1.075 1.00 71.19 95 ARG A O 1
ATOM 757 N N . TYR A 1 96 ? 5.339 1.309 -0.300 1.00 71.31 96 TYR A N 1
ATOM 758 C CA . TYR A 1 96 ? 6.034 2.266 0.569 1.00 71.31 96 TYR A CA 1
ATOM 759 C C . TYR A 1 96 ? 5.332 2.401 1.930 1.00 71.31 96 TYR A C 1
ATOM 761 O O . TYR A 1 96 ? 4.247 1.865 2.129 1.00 71.31 96 TYR A O 1
ATOM 769 N N . SER A 1 97 ? 5.960 3.087 2.890 1.00 73.25 97 SER A N 1
ATOM 770 C CA . SER A 1 97 ? 5.321 3.439 4.168 1.00 73.25 97 SER A CA 1
ATOM 771 C C . SER A 1 97 ? 4.767 4.859 4.053 1.00 73.25 97 SER A C 1
ATOM 773 O O . SER A 1 97 ? 5.564 5.775 3.847 1.00 73.25 97 SER A O 1
ATOM 775 N N . PRO A 1 98 ? 3.445 5.083 4.154 1.00 67.50 98 PRO A N 1
ATOM 776 C CA . PRO A 1 98 ? 2.861 6.409 3.949 1.00 67.50 98 PRO A CA 1
ATOM 777 C C . PRO A 1 98 ? 3.167 7.362 5.113 1.00 67.50 98 PRO A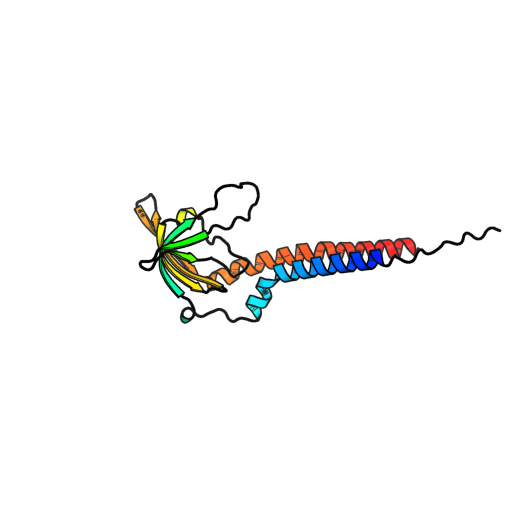 C 1
ATOM 779 O O . PRO A 1 98 ? 3.156 8.576 4.934 1.00 67.50 98 PRO A O 1
ATOM 782 N N . LEU A 1 99 ? 3.435 6.815 6.305 1.00 68.38 99 LEU A N 1
ATOM 783 C CA . LEU A 1 99 ? 3.697 7.545 7.543 1.00 68.38 99 LEU A CA 1
ATOM 784 C C . LEU A 1 99 ? 4.754 6.824 8.389 1.00 68.38 99 LEU A C 1
ATOM 786 O O . LEU A 1 99 ? 5.164 5.698 8.092 1.00 68.38 99 LEU A O 1
ATOM 790 N N . SER A 1 100 ? 5.189 7.479 9.469 1.00 67.31 100 SER A N 1
ATOM 791 C CA . SER A 1 100 ? 6.064 6.875 10.475 1.00 67.31 100 SER A CA 1
ATOM 792 C C . SER A 1 100 ? 5.389 5.650 11.101 1.00 67.31 100 SER A C 1
ATOM 794 O O . SER A 1 100 ? 4.324 5.784 11.708 1.00 67.31 100 SER A O 1
ATOM 796 N N . MET A 1 101 ? 6.033 4.484 11.006 1.00 67.19 101 MET A N 1
ATOM 797 C CA . MET A 1 101 ? 5.501 3.180 11.440 1.00 67.19 101 MET A CA 1
ATOM 798 C C . MET A 1 101 ? 4.955 3.187 12.877 1.00 67.19 101 MET A C 1
ATOM 800 O O . MET A 1 101 ? 3.938 2.561 13.160 1.00 67.19 101 MET A O 1
ATOM 804 N N . HIS A 1 102 ? 5.580 3.962 13.767 1.00 66.19 102 HIS A N 1
ATOM 805 C CA . HIS A 1 102 ? 5.182 4.095 15.172 1.00 66.19 102 HIS A CA 1
ATOM 806 C C . HIS A 1 102 ? 3.788 4.703 15.381 1.00 66.19 102 HIS A C 1
ATOM 808 O O . HIS A 1 102 ? 3.168 4.430 16.399 1.00 66.19 102 HIS A O 1
ATOM 814 N N . LYS A 1 103 ? 3.296 5.523 14.443 1.00 70.62 103 LYS A N 1
ATOM 815 C CA . LYS A 1 103 ? 1.949 6.121 14.518 1.00 70.62 103 LYS A CA 1
ATOM 816 C C . LYS A 1 103 ? 0.860 5.186 13.998 1.00 70.62 103 LYS A C 1
ATOM 818 O O . LYS A 1 103 ? -0.313 5.401 14.261 1.00 70.62 103 LYS A O 1
ATOM 823 N N . MET A 1 104 ? 1.255 4.189 13.211 1.00 77.25 104 MET A N 1
ATOM 824 C CA . MET A 1 104 ? 0.336 3.290 12.523 1.00 77.25 104 MET A CA 1
ATOM 825 C C . MET A 1 104 ? 0.105 1.994 13.295 1.00 77.25 104 MET A C 1
ATOM 827 O O . MET A 1 104 ? -0.971 1.415 13.195 1.00 77.25 104 MET A O 1
ATOM 831 N N . ASN A 1 105 ? 1.093 1.537 14.066 1.00 86.44 105 ASN A N 1
ATOM 832 C CA . ASN A 1 105 ? 0.952 0.318 14.851 1.00 86.44 105 ASN A CA 1
ATOM 833 C C . ASN A 1 105 ? -0.042 0.514 16.006 1.00 86.44 105 ASN A C 1
ATOM 835 O O . ASN A 1 105 ? 0.138 1.406 16.833 1.00 86.44 105 ASN A O 1
ATOM 839 N N . GLY A 1 106 ? -1.074 -0.323 16.061 1.00 86.56 106 GLY A N 1
ATOM 840 C CA . GLY A 1 106 ? -2.173 -0.229 17.019 1.00 86.56 106 GLY A CA 1
ATOM 841 C C . GLY A 1 106 ? -3.259 0.784 16.644 1.00 86.56 106 GLY A C 1
ATOM 842 O O . GLY A 1 106 ? -4.200 0.958 17.415 1.00 86.56 106 GLY A O 1
ATOM 843 N N . ALA A 1 107 ? -3.165 1.450 15.487 1.00 89.81 107 ALA A N 1
ATOM 844 C CA . ALA A 1 107 ? -4.204 2.374 15.040 1.00 89.81 107 ALA A CA 1
ATOM 845 C C . ALA A 1 107 ? -5.471 1.599 14.647 1.00 89.81 107 ALA A C 1
ATOM 847 O O . ALA A 1 107 ? -5.390 0.607 13.925 1.00 89.81 107 ALA A O 1
ATOM 848 N N . LYS A 1 108 ? -6.645 2.044 15.097 1.00 93.38 108 LYS A N 1
ATOM 849 C CA . LYS A 1 108 ? -7.934 1.411 14.787 1.00 93.38 108 LYS A CA 1
ATOM 850 C C . LYS A 1 108 ? -8.665 2.205 13.716 1.00 93.38 108 LYS A C 1
ATOM 852 O O . LYS A 1 108 ? -8.721 3.427 13.795 1.00 93.38 108 LYS A O 1
ATOM 857 N N . GLY A 1 109 ? -9.266 1.531 12.747 1.00 93.31 109 GLY A N 1
ATOM 858 C CA . GLY A 1 109 ? -10.138 2.187 11.784 1.00 93.31 109 GLY A CA 1
ATOM 859 C C . GLY A 1 109 ? -10.358 1.360 10.534 1.00 93.31 109 GLY A C 1
ATOM 860 O O . GLY A 1 109 ? -10.387 0.132 10.590 1.00 93.31 109 GLY A O 1
ATOM 861 N N . GLU A 1 110 ? -10.512 2.056 9.416 1.00 95.06 110 GLU A N 1
ATOM 862 C CA . GLU A 1 110 ? -10.952 1.480 8.153 1.00 95.06 110 GLU A CA 1
ATOM 863 C C . GLU A 1 110 ? -9.908 1.652 7.057 1.00 95.06 110 GLU A C 1
ATOM 865 O O . GLU A 1 110 ? -9.266 2.700 6.933 1.00 95.06 110 GLU A O 1
ATOM 870 N N . VAL A 1 111 ? -9.763 0.615 6.240 1.00 93.69 111 VAL A N 1
ATOM 871 C CA . VAL A 1 111 ? -8.852 0.569 5.101 1.00 93.69 111 VAL A CA 1
ATOM 872 C C . VAL A 1 111 ? -9.607 0.033 3.891 1.00 93.69 111 VAL A C 1
ATOM 874 O O . VAL A 1 111 ? -10.170 -1.057 3.941 1.00 93.69 111 VAL A O 1
ATOM 877 N N . TRP A 1 112 ? -9.574 0.778 2.789 1.00 95.00 112 TRP A N 1
ATOM 878 C CA . TRP A 1 112 ? -10.053 0.347 1.478 1.00 95.00 112 TRP A CA 1
ATOM 879 C C . TRP A 1 112 ? -8.862 -0.151 0.673 1.00 95.00 112 TRP A C 1
ATOM 881 O O . TRP A 1 112 ? -8.005 0.634 0.261 1.00 95.00 112 TRP A O 1
ATOM 891 N N . TYR A 1 113 ? -8.785 -1.464 0.480 1.00 92.94 113 TYR A N 1
ATOM 892 C CA . TYR A 1 113 ? -7.653 -2.138 -0.141 1.00 92.94 113 TYR A CA 1
ATOM 893 C C . TYR A 1 113 ? -8.030 -2.770 -1.479 1.00 92.94 113 TYR A C 1
ATOM 895 O O . TYR A 1 113 ? -8.998 -3.520 -1.576 1.00 92.94 113 TYR A O 1
ATOM 903 N N . HIS A 1 114 ? -7.205 -2.536 -2.494 1.00 90.62 114 HIS A N 1
ATOM 904 C CA . HIS A 1 114 ? -7.312 -3.181 -3.794 1.00 90.62 114 HIS A CA 1
ATOM 905 C C . HIS A 1 114 ? -6.025 -3.961 -4.119 1.00 90.62 114 HIS A C 1
ATOM 907 O O . HIS A 1 114 ? -4.932 -3.399 -4.022 1.00 90.62 114 HIS A O 1
ATOM 913 N N . PRO A 1 115 ? -6.098 -5.226 -4.577 1.00 86.25 115 PRO A N 1
ATOM 914 C CA . PRO A 1 115 ? -4.917 -6.079 -4.765 1.00 86.25 115 PRO A CA 1
ATOM 915 C C . PRO A 1 115 ? -3.824 -5.501 -5.676 1.00 86.25 115 PRO A C 1
ATOM 917 O O . PRO A 1 115 ? -2.634 -5.679 -5.419 1.00 86.25 115 PRO A O 1
ATOM 920 N N . MET A 1 116 ? -4.216 -4.797 -6.742 1.00 81.25 116 MET A N 1
ATOM 921 C CA . MET A 1 116 ? -3.278 -4.205 -7.709 1.00 81.25 116 MET A CA 1
ATOM 922 C C . MET A 1 116 ? -2.699 -2.863 -7.242 1.00 81.25 116 MET A C 1
ATOM 924 O O . MET A 1 116 ? -1.573 -2.497 -7.582 1.00 81.25 116 MET A O 1
ATOM 928 N N . PHE A 1 117 ? -3.483 -2.127 -6.463 1.00 80.19 117 PHE A N 1
ATOM 929 C CA . PHE A 1 117 ? -3.297 -0.701 -6.223 1.00 80.19 117 PHE A CA 1
ATOM 930 C C . PHE A 1 117 ? -2.922 -0.385 -4.772 1.00 80.19 117 PHE A C 1
ATOM 932 O O . PHE A 1 117 ? -2.483 0.722 -4.471 1.00 80.19 117 PHE A O 1
ATOM 939 N N . GLY A 1 118 ? -3.012 -1.387 -3.900 1.00 88.25 118 GLY A N 1
ATOM 940 C CA . GLY A 1 118 ? -2.781 -1.253 -2.478 1.00 88.25 118 GLY A CA 1
ATOM 941 C C . GLY A 1 118 ? -3.952 -0.580 -1.776 1.00 88.25 118 GLY A C 1
ATOM 942 O O . GLY A 1 118 ? -5.102 -0.656 -2.203 1.00 88.25 118 GLY A O 1
ATOM 943 N N . VAL A 1 119 ? -3.648 0.072 -0.662 1.00 89.88 119 VAL A N 1
ATOM 944 C CA . VAL A 1 119 ? -4.586 0.915 0.067 1.00 89.88 119 VAL A CA 1
ATOM 945 C C . VAL A 1 119 ? -4.921 2.126 -0.796 1.00 89.88 119 VAL A C 1
ATOM 947 O O . VAL A 1 119 ? -4.045 2.928 -1.103 1.00 89.88 119 VAL A O 1
ATOM 950 N N . ILE A 1 120 ? -6.190 2.251 -1.170 1.00 89.00 120 ILE A N 1
ATOM 951 C CA . ILE A 1 120 ? -6.733 3.393 -1.912 1.00 89.00 120 ILE A CA 1
ATOM 952 C C . ILE A 1 120 ? -7.078 4.516 -0.939 1.00 89.00 120 ILE A C 1
ATOM 954 O O . ILE A 1 120 ? -6.766 5.679 -1.179 1.00 89.00 120 ILE A O 1
ATOM 958 N N . GLN A 1 121 ? -7.686 4.155 0.186 1.00 91.00 121 GLN A N 1
ATOM 959 C CA . GLN A 1 121 ? -8.073 5.085 1.232 1.00 91.00 121 GLN A CA 1
ATOM 960 C C . GLN A 1 1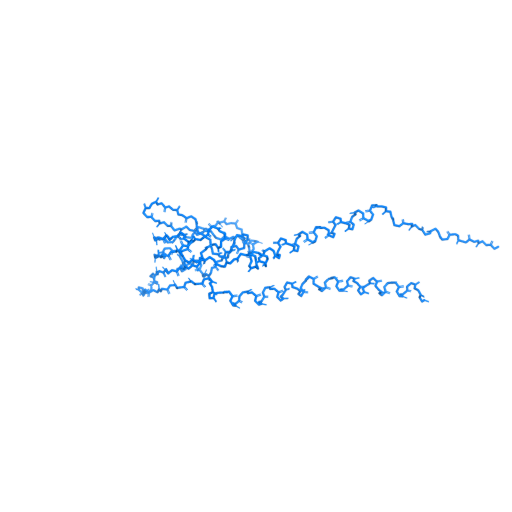21 ? -7.907 4.411 2.592 1.00 91.00 121 GLN A C 1
ATOM 962 O O . GLN A 1 121 ? -8.117 3.206 2.724 1.00 91.00 121 GLN A O 1
ATOM 967 N N . ALA A 1 122 ? -7.530 5.173 3.611 1.00 90.69 122 ALA A N 1
ATOM 968 C CA . ALA A 1 122 ? -7.581 4.712 4.989 1.00 90.69 122 ALA A CA 1
ATOM 969 C C . ALA A 1 122 ? -7.974 5.845 5.933 1.00 90.69 122 ALA A C 1
ATOM 971 O O . ALA A 1 122 ? -7.528 6.984 5.788 1.00 90.69 122 ALA A O 1
ATOM 972 N N . LYS A 1 123 ? -8.783 5.505 6.931 1.00 92.19 123 LYS A N 1
ATOM 973 C CA . LYS A 1 123 ? -9.150 6.376 8.041 1.00 92.19 123 LYS A CA 1
ATOM 974 C C . LYS A 1 123 ? -8.818 5.639 9.326 1.00 92.19 123 LYS A C 1
ATOM 976 O O . LYS A 1 123 ? -9.554 4.750 9.740 1.00 92.19 123 LYS A O 1
ATOM 981 N N . LEU A 1 124 ? -7.684 5.981 9.922 1.00 90.38 124 LEU A N 1
ATOM 982 C CA . LEU A 1 124 ? -7.133 5.295 11.085 1.00 90.38 124 LEU A CA 1
ATOM 983 C C . LEU A 1 124 ? -7.017 6.268 12.246 1.00 90.38 124 LEU A C 1
ATOM 985 O O . LEU A 1 124 ? -6.518 7.374 12.085 1.00 90.38 124 LEU A O 1
ATOM 989 N N . THR A 1 125 ? -7.423 5.846 13.427 1.00 90.56 125 THR A N 1
ATOM 990 C CA . THR A 1 125 ? -7.377 6.645 14.643 1.00 90.56 125 THR A CA 1
ATOM 991 C C . THR A 1 125 ? -6.409 6.001 15.625 1.00 90.56 125 THR A C 1
ATOM 993 O O . THR A 1 125 ? -6.429 4.786 15.831 1.00 90.56 125 THR A O 1
ATOM 996 N N . TYR A 1 126 ? -5.538 6.802 16.229 1.00 87.75 126 TYR A N 1
ATOM 997 C CA . TYR A 1 126 ? -4.569 6.335 17.215 1.00 87.75 126 TYR A CA 1
ATOM 998 C C . TYR A 1 126 ? -4.556 7.256 18.434 1.00 87.75 126 TYR A C 1
ATOM 1000 O O . TYR A 1 126 ? -4.848 8.449 18.343 1.00 87.75 126 TYR A O 1
ATOM 1008 N N . VAL A 1 127 ? -4.222 6.686 19.590 1.00 83.56 127 VAL A N 1
ATOM 1009 C CA . VAL A 1 127 ? -4.105 7.427 20.848 1.00 83.56 127 VAL A CA 1
ATOM 1010 C C . VAL A 1 127 ? -2.639 7.793 21.045 1.00 83.56 127 VAL A C 1
ATOM 1012 O O . VAL A 1 127 ? -1.765 6.922 21.093 1.00 83.56 127 VAL A O 1
ATOM 1015 N N . LYS A 1 128 ? -2.341 9.089 21.131 1.00 80.50 128 LYS A N 1
ATOM 1016 C CA . LYS A 1 128 ? -1.000 9.579 21.462 1.00 80.50 128 LYS A CA 1
ATOM 1017 C C . LYS A 1 128 ? -0.664 9.224 22.911 1.00 80.50 128 LYS A C 1
ATOM 1019 O O . LYS A 1 128 ? -1.542 9.057 23.751 1.00 80.50 128 LYS A O 1
ATOM 1024 N N . LYS A 1 129 ? 0.629 9.224 23.250 1.00 77.56 129 LYS A N 1
ATOM 1025 C CA . LYS A 1 129 ? 1.084 9.061 24.647 1.00 77.56 129 LYS A CA 1
ATOM 1026 C C . LYS A 1 129 ? 0.496 10.107 25.608 1.00 77.56 129 LYS A C 1
ATOM 1028 O O . LYS A 1 129 ? 0.420 9.845 26.798 1.00 77.56 129 LYS A O 1
ATOM 1033 N N . SER A 1 130 ? 0.081 11.267 25.094 1.00 80.44 130 SER A N 1
ATOM 1034 C CA . SER A 1 130 ? -0.604 12.326 25.844 1.00 80.44 130 SER A CA 1
ATOM 1035 C C . SER A 1 130 ? -2.076 12.023 26.164 1.00 80.44 130 SER A C 1
ATOM 1037 O O . SER A 1 130 ? -2.716 12.831 26.826 1.00 80.44 130 SER A O 1
ATOM 1039 N N . GLY A 1 131 ? -2.635 10.909 25.674 1.00 80.12 131 GLY A N 1
ATOM 1040 C CA . GLY A 1 131 ? -4.065 10.589 25.766 1.00 80.12 131 GLY A CA 1
ATOM 1041 C C . GLY A 1 131 ? -4.928 11.264 24.694 1.00 80.12 131 GLY A C 1
ATOM 1042 O O . GLY A 1 131 ? -6.115 10.975 24.589 1.00 80.12 131 GLY A O 1
ATOM 1043 N N . GLU A 1 132 ? -4.343 12.135 23.870 1.00 85.50 132 GLU A N 1
ATOM 1044 C CA . GLU A 1 132 ? -5.032 12.785 22.757 1.00 85.50 132 GLU A CA 1
ATOM 1045 C C . GLU A 1 132 ? -5.278 11.793 21.611 1.00 85.50 132 GLU A C 1
ATOM 1047 O O . GLU A 1 132 ? -4.394 11.015 21.239 1.00 85.50 132 GLU A O 1
ATOM 1052 N N . VAL A 1 133 ? -6.475 11.841 21.034 1.00 85.44 133 VAL A N 1
ATOM 1053 C CA . VAL A 1 133 ? -6.871 11.018 19.891 1.00 85.44 133 VAL A CA 1
ATOM 1054 C C . VAL A 1 133 ? -6.567 11.772 18.602 1.00 85.44 133 VAL A C 1
ATOM 1056 O O . VAL A 1 133 ? -7.029 12.894 18.418 1.00 85.44 133 VAL A O 1
ATOM 1059 N N . ASP A 1 134 ? -5.818 11.151 17.696 1.00 84.88 134 ASP A N 1
ATOM 1060 C CA . ASP A 1 134 ? -5.480 11.725 16.394 1.00 84.88 134 ASP A CA 1
ATOM 1061 C C . ASP A 1 134 ? -5.928 10.797 15.264 1.00 84.88 134 ASP A C 1
ATOM 1063 O O . ASP A 1 134 ? -5.943 9.571 15.409 1.00 84.88 134 ASP A O 1
ATOM 1067 N N . THR A 1 135 ? -6.347 11.388 14.146 1.00 86.38 135 THR A N 1
ATOM 1068 C CA . THR A 1 135 ? -6.915 10.667 13.006 1.00 86.38 135 THR A CA 1
ATOM 1069 C C . THR A 1 135 ? -6.052 10.871 11.775 1.00 86.38 135 THR A C 1
ATOM 1071 O O . THR A 1 135 ? -5.898 11.968 11.248 1.00 86.38 135 THR A O 1
ATOM 1074 N N . ILE A 1 136 ? -5.526 9.763 11.284 1.00 83.69 136 ILE A N 1
ATOM 1075 C CA . ILE A 1 136 ? -4.823 9.650 10.024 1.00 83.69 136 ILE A CA 1
ATOM 1076 C C . ILE A 1 136 ? -5.859 9.444 8.929 1.00 83.69 136 ILE A C 1
ATOM 1078 O O . ILE A 1 136 ? -6.531 8.412 8.873 1.00 83.69 136 ILE A O 1
ATOM 1082 N N . PHE A 1 137 ? -5.933 10.414 8.027 1.00 85.75 137 PHE A N 1
ATOM 1083 C CA . PHE A 1 137 ? -6.615 10.255 6.757 1.00 85.75 137 PHE A CA 1
ATOM 1084 C C . PHE A 1 137 ? -5.575 10.061 5.658 1.00 85.75 137 PHE A C 1
ATOM 1086 O O . PHE A 1 137 ? -4.710 10.909 5.437 1.00 85.75 137 PHE A O 1
ATOM 1093 N N . TYR A 1 138 ? -5.641 8.916 4.995 1.00 82.75 138 TYR A N 1
ATOM 1094 C CA . TYR A 1 138 ? -4.837 8.599 3.830 1.00 82.75 138 TYR A CA 1
ATOM 1095 C C . TYR A 1 138 ? -5.763 8.488 2.628 1.00 82.75 138 TYR A C 1
ATOM 1097 O O . TYR A 1 138 ? -6.713 7.708 2.642 1.00 82.75 138 TYR A O 1
ATOM 1105 N N . ASP A 1 139 ? -5.452 9.244 1.585 1.00 83.50 139 ASP A N 1
ATOM 1106 C CA . ASP A 1 139 ? -6.109 9.154 0.290 1.00 83.50 139 ASP A CA 1
ATOM 1107 C C . ASP A 1 139 ? -5.033 9.065 -0.793 1.00 83.50 139 ASP A C 1
ATOM 1109 O O . ASP A 1 139 ? -4.212 9.973 -0.984 1.00 83.50 139 ASP A O 1
ATOM 1113 N N . TRP A 1 140 ? -5.014 7.927 -1.479 1.00 73.06 140 TRP A N 1
ATOM 1114 C CA . TRP A 1 140 ? -4.022 7.624 -2.492 1.00 73.06 140 TRP A CA 1
ATOM 1115 C C . TRP A 1 140 ? -4.167 8.530 -3.721 1.00 73.06 140 TRP A C 1
ATOM 1117 O O . TRP A 1 140 ? -3.153 8.929 -4.304 1.00 73.06 140 TRP A O 1
ATOM 1127 N N . ALA A 1 141 ? -5.395 8.935 -4.070 1.00 68.25 141 ALA A N 1
ATOM 1128 C CA . ALA A 1 141 ? -5.636 9.879 -5.158 1.00 68.25 141 ALA A CA 1
ATOM 1129 C C . ALA A 1 141 ? -5.023 11.251 -4.841 1.00 68.25 141 ALA A C 1
ATOM 1131 O O . ALA A 1 141 ? -4.371 11.854 -5.694 1.00 68.25 141 ALA A O 1
ATOM 1132 N N . SER A 1 142 ? -5.132 11.692 -3.587 1.00 63.78 142 SER A N 1
ATOM 1133 C CA . SER A 1 142 ? -4.540 12.944 -3.107 1.00 63.78 142 SER A CA 1
ATOM 1134 C C . SER A 1 142 ? -3.005 12.903 -3.029 1.00 63.78 142 SER A C 1
ATOM 1136 O O . SER A 1 142 ? -2.343 13.899 -3.315 1.00 63.78 142 SER A O 1
ATOM 1138 N N . MET A 1 143 ? -2.397 11.748 -2.723 1.00 56.66 143 MET A N 1
ATOM 1139 C CA . MET A 1 143 ? -0.930 11.582 -2.743 1.00 56.66 143 MET A CA 1
ATOM 1140 C C . MET A 1 143 ? -0.321 11.520 -4.157 1.00 56.66 143 MET A C 1
ATOM 1142 O O . MET A 1 143 ? 0.899 11.657 -4.313 1.00 56.66 143 MET A O 1
ATOM 1146 N N . LYS A 1 144 ? -1.148 11.336 -5.195 1.00 51.44 144 LYS A N 1
ATOM 1147 C CA . LYS A 1 144 ? -0.738 11.218 -6.604 1.00 51.44 144 LYS A CA 1
ATOM 1148 C C . LYS A 1 144 ? 0.014 12.456 -7.112 1.00 51.44 144 LYS A C 1
ATOM 1150 O O . LYS A 1 144 ? 0.900 12.305 -7.950 1.00 51.44 144 LYS A O 1
ATOM 1155 N N . SER A 1 145 ? -0.277 13.645 -6.581 1.00 46.34 145 SER A N 1
ATOM 1156 C CA . SER A 1 145 ? 0.369 14.902 -6.991 1.00 46.34 145 SER A CA 1
ATOM 1157 C C . SER A 1 145 ? 1.806 15.052 -6.476 1.00 46.34 145 SER A C 1
ATOM 1159 O O . SER A 1 145 ? 2.627 15.681 -7.131 1.00 46.34 145 SER A O 1
ATOM 1161 N N . LEU A 1 146 ? 2.156 14.444 -5.336 1.00 41.06 146 LEU A N 1
ATOM 1162 C CA . LEU A 1 146 ? 3.410 14.767 -4.642 1.00 41.06 146 LEU A CA 1
ATOM 1163 C C . LEU A 1 146 ? 4.603 13.872 -5.037 1.00 41.06 146 LEU A C 1
ATOM 1165 O O . LEU A 1 146 ? 5.757 14.296 -4.967 1.00 41.06 146 LEU A O 1
ATOM 1169 N N . HIS A 1 147 ? 4.355 12.615 -5.423 1.00 42.62 147 HIS A N 1
ATOM 1170 C CA . HIS A 1 147 ? 5.417 11.621 -5.678 1.00 42.62 147 HIS A CA 1
ATOM 1171 C C . HIS A 1 147 ? 5.728 11.371 -7.163 1.00 42.62 147 HIS A C 1
ATOM 1173 O O . HIS A 1 147 ? 6.797 10.841 -7.489 1.00 42.62 147 HIS A O 1
ATOM 1179 N N . VAL A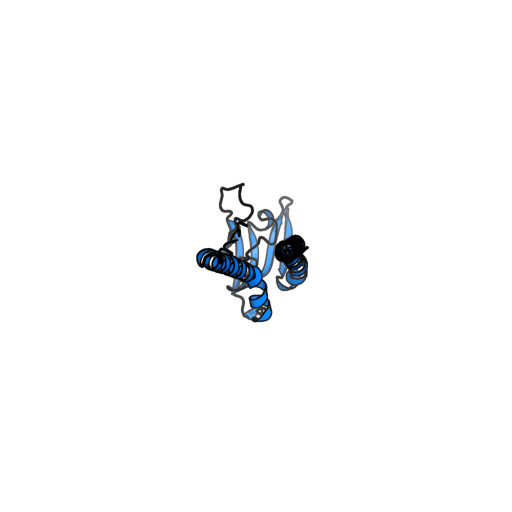 1 148 ? 4.827 11.747 -8.075 1.00 43.91 148 VAL A N 1
ATOM 1180 C CA . VAL A 1 148 ? 5.018 11.542 -9.522 1.00 43.91 148 VAL A CA 1
ATOM 1181 C C . VAL A 1 148 ? 6.030 12.542 -10.093 1.00 43.91 148 VAL A C 1
ATOM 1183 O O . VAL A 1 148 ? 6.909 12.132 -10.851 1.00 43.91 148 VAL A O 1
ATOM 1186 N N . ASP A 1 149 ? 6.013 13.798 -9.642 1.00 44.38 149 ASP A N 1
ATOM 1187 C CA . ASP A 1 149 ? 6.889 14.840 -10.200 1.00 44.38 149 ASP A CA 1
ATOM 1188 C C . ASP A 1 149 ? 8.367 14.683 -9.820 1.00 44.38 149 ASP A C 1
ATOM 1190 O O . ASP A 1 149 ? 9.266 14.952 -10.620 1.00 44.38 149 ASP A O 1
ATOM 1194 N N . THR A 1 150 ? 8.667 14.191 -8.618 1.00 44.75 150 THR A N 1
ATOM 1195 C CA . THR A 1 150 ? 10.053 14.157 -8.117 1.00 44.75 150 THR A CA 1
ATOM 1196 C C . THR A 1 150 ? 10.813 12.881 -8.477 1.00 44.75 150 THR A C 1
ATOM 1198 O O . THR A 1 150 ? 12.037 12.918 -8.640 1.00 44.75 150 THR A O 1
ATOM 1201 N N . SER A 1 151 ? 10.120 11.749 -8.622 1.00 47.66 151 SER A N 1
ATOM 1202 C CA . SER A 1 151 ? 10.743 10.454 -8.925 1.00 47.66 151 SER A CA 1
ATOM 1203 C C . SER A 1 151 ? 11.043 10.285 -10.417 1.00 47.66 151 SER A C 1
ATOM 1205 O O . SER A 1 151 ? 12.136 9.838 -10.771 1.00 47.66 151 SER A O 1
ATOM 1207 N N . ILE A 1 152 ? 10.130 10.720 -11.291 1.00 48.19 152 ILE A N 1
ATOM 1208 C CA . ILE A 1 152 ? 10.277 10.636 -12.751 1.00 48.19 152 ILE A CA 1
ATOM 1209 C C . ILE A 1 152 ? 11.352 11.614 -13.247 1.00 48.19 152 ILE A C 1
ATOM 1211 O O . ILE A 1 152 ? 12.225 11.219 -14.018 1.00 48.19 152 ILE A O 1
ATOM 1215 N N . SER A 1 153 ? 11.371 12.850 -12.737 1.00 49.38 153 SER A N 1
ATOM 1216 C CA . SER A 1 153 ? 12.394 13.861 -13.057 1.00 49.38 153 SER A CA 1
ATOM 1217 C C . SER A 1 153 ? 13.821 13.377 -12.746 1.00 49.38 153 SER A C 1
ATOM 1219 O O . SER A 1 153 ? 14.685 13.335 -13.627 1.00 49.38 153 SER A O 1
ATOM 1221 N N . LYS A 1 154 ? 14.062 12.899 -11.516 1.00 52.44 154 LYS A N 1
ATOM 1222 C CA . LYS A 1 154 ? 15.378 12.380 -11.101 1.00 52.44 154 LYS A CA 1
ATOM 1223 C C . LYS A 1 154 ? 15.768 11.099 -11.842 1.00 52.44 154 LYS A C 1
ATOM 1225 O O . LYS A 1 154 ? 16.956 10.831 -12.024 1.00 52.44 154 LYS A O 1
ATOM 1230 N N . TYR A 1 155 ? 14.789 10.296 -12.255 1.00 51.34 155 TYR A N 1
ATOM 1231 C CA . TYR A 1 155 ? 15.013 9.078 -13.026 1.00 51.34 155 TYR A CA 1
ATOM 1232 C C . TYR A 1 155 ? 15.467 9.381 -14.456 1.00 51.34 155 TYR A C 1
ATOM 1234 O O . TYR A 1 155 ? 16.515 8.880 -14.862 1.00 51.34 155 TYR A O 1
ATOM 1242 N N . TRP A 1 156 ? 14.756 10.248 -15.186 1.00 49.88 156 TRP A N 1
ATOM 1243 C CA . TRP A 1 156 ? 15.171 10.671 -16.528 1.00 49.88 156 TRP A CA 1
ATOM 1244 C C . TRP A 1 156 ? 16.535 11.358 -16.504 1.00 49.88 156 TRP A C 1
ATOM 1246 O O . TRP A 1 156 ? 17.379 11.053 -17.341 1.00 49.88 156 TRP A O 1
ATOM 1256 N N . GLN A 1 157 ? 16.811 12.185 -15.491 1.00 54.88 157 GLN A N 1
ATOM 1257 C CA . GLN A 1 157 ? 18.139 12.772 -15.300 1.00 54.88 157 GLN A CA 1
ATOM 1258 C C . GLN A 1 157 ? 19.236 11.710 -15.127 1.00 54.88 157 GLN A C 1
ATOM 1260 O O . GLN A 1 157 ? 20.301 11.835 -15.724 1.00 54.88 157 GLN A O 1
ATOM 1265 N N . ARG A 1 158 ? 18.991 10.643 -14.354 1.00 56.06 158 ARG A N 1
ATOM 1266 C CA . ARG A 1 158 ? 19.976 9.569 -14.126 1.00 56.06 158 ARG A CA 1
ATOM 1267 C C . ARG A 1 158 ? 20.123 8.601 -15.296 1.00 56.06 158 ARG A C 1
ATOM 1269 O O . ARG A 1 158 ? 21.192 8.018 -15.436 1.00 56.06 158 ARG A O 1
ATOM 1276 N N . LEU A 1 159 ? 19.079 8.403 -16.098 1.00 54.12 159 LEU A N 1
ATOM 1277 C CA . LEU A 1 159 ? 19.104 7.477 -17.231 1.00 54.12 159 LEU A CA 1
ATOM 1278 C C . LEU A 1 159 ? 19.643 8.137 -18.507 1.00 54.12 159 LEU A C 1
ATOM 1280 O O . LEU A 1 159 ? 20.395 7.509 -19.243 1.00 54.12 159 LEU A O 1
ATOM 1284 N N . LEU A 1 160 ? 19.296 9.405 -18.754 1.00 53.72 160 LEU A N 1
ATOM 1285 C CA . LEU A 1 160 ? 19.720 10.129 -19.956 1.00 53.72 160 LEU A CA 1
ATOM 1286 C C . LEU A 1 160 ? 21.165 10.625 -19.860 1.00 53.72 160 LEU A C 1
ATOM 1288 O O . LEU A 1 160 ? 21.863 10.627 -20.869 1.00 53.72 160 LEU A O 1
ATOM 1292 N N . MET A 1 161 ? 21.643 10.996 -18.666 1.00 54.06 161 MET A N 1
ATOM 1293 C CA . MET A 1 161 ? 23.015 11.488 -18.474 1.00 54.06 161 MET A CA 1
ATOM 1294 C C . MET A 1 161 ? 24.089 10.506 -18.984 1.00 54.06 161 MET A C 1
ATOM 1296 O O . MET A 1 161 ? 24.912 10.927 -19.796 1.00 54.06 161 MET A O 1
ATOM 1300 N N . PRO A 1 162 ? 24.086 9.208 -18.613 1.00 58.66 162 PRO A N 1
ATOM 1301 C CA . PRO A 1 162 ? 25.077 8.252 -19.106 1.00 58.66 162 PRO A CA 1
ATOM 1302 C C . PRO A 1 162 ? 24.976 8.011 -20.614 1.00 58.66 162 PRO A C 1
ATOM 1304 O O . PRO A 1 162 ? 25.999 7.919 -21.289 1.00 58.66 162 PRO A O 1
ATOM 1307 N N . SER A 1 163 ? 23.760 7.934 -21.163 1.00 58.88 163 SER A N 1
ATOM 1308 C CA . SER A 1 163 ? 23.540 7.707 -22.596 1.00 58.88 163 SER A CA 1
ATOM 1309 C C . SER A 1 163 ? 24.037 8.883 -23.436 1.00 58.88 163 SER A C 1
ATOM 1311 O O . SER A 1 163 ? 24.742 8.674 -24.422 1.00 58.88 163 SER A O 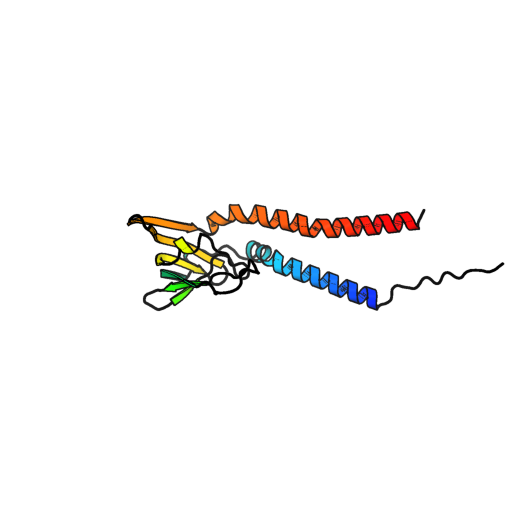1
ATOM 1313 N N . ILE A 1 164 ? 23.749 10.117 -23.010 1.00 60.44 164 ILE A N 1
ATOM 1314 C CA . ILE A 1 164 ? 24.244 11.338 -23.655 1.00 60.44 164 ILE A CA 1
ATOM 1315 C C . ILE A 1 164 ? 25.772 11.403 -23.553 1.00 60.44 164 ILE A C 1
ATOM 1317 O O . ILE A 1 164 ? 26.430 11.631 -24.566 1.00 60.44 164 ILE A O 1
ATOM 1321 N N . LEU A 1 165 ? 26.355 11.117 -22.379 1.00 61.00 165 LEU A N 1
ATOM 1322 C CA . LEU A 1 165 ? 27.813 11.090 -22.210 1.00 61.00 165 LEU A CA 1
ATOM 1323 C C . LEU A 1 165 ? 28.475 10.064 -23.135 1.00 61.00 165 LEU A C 1
ATOM 1325 O O . LEU A 1 165 ? 29.498 10.355 -23.747 1.00 61.00 165 LEU A O 1
ATOM 1329 N N . THR A 1 166 ? 27.879 8.878 -23.264 1.00 67.88 166 THR A N 1
ATOM 1330 C CA . THR A 1 166 ? 28.415 7.794 -24.098 1.00 67.88 166 THR A CA 1
ATOM 1331 C C . THR A 1 166 ? 28.372 8.168 -25.580 1.00 67.88 166 THR A C 1
ATOM 1333 O O . THR A 1 166 ? 29.354 7.963 -26.290 1.00 67.88 166 THR A O 1
ATOM 1336 N N . ILE A 1 167 ? 27.276 8.777 -26.049 1.00 69.25 167 ILE A N 1
ATOM 1337 C CA . ILE A 1 167 ? 27.155 9.266 -27.431 1.00 69.25 167 ILE A CA 1
ATOM 1338 C C . ILE A 1 167 ? 28.194 10.359 -27.703 1.00 69.25 167 ILE A C 1
ATOM 1340 O O 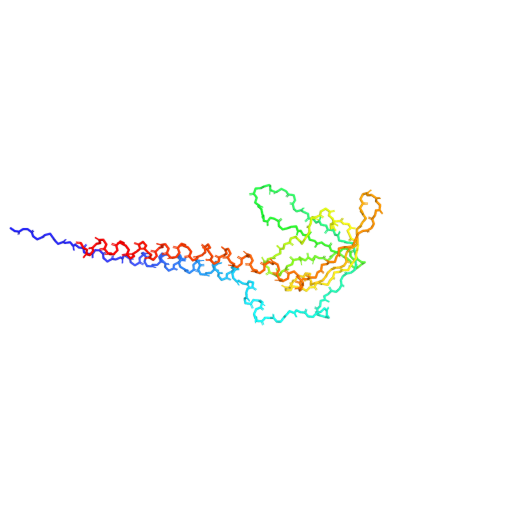. ILE A 1 167 ? 28.907 10.286 -28.704 1.00 69.25 167 ILE A O 1
ATOM 1344 N N . VAL A 1 168 ? 28.335 11.333 -26.798 1.00 69.12 168 VAL A N 1
ATOM 1345 C CA . VAL A 1 168 ? 29.333 12.408 -26.917 1.00 69.12 168 VAL A CA 1
ATOM 1346 C C . VAL A 1 168 ? 30.750 11.834 -26.959 1.00 69.12 168 VAL A C 1
ATOM 1348 O O . VAL A 1 168 ? 31.533 12.213 -27.829 1.00 69.12 168 VAL A O 1
ATOM 1351 N N . LEU A 1 169 ? 31.075 10.870 -26.094 1.00 68.56 169 LEU A N 1
ATOM 1352 C CA . LEU A 1 169 ? 32.390 10.229 -26.060 1.00 68.56 169 LEU A CA 1
ATOM 1353 C C . LEU A 1 169 ? 32.695 9.484 -27.370 1.00 68.56 169 LEU A C 1
ATOM 1355 O O . LEU A 1 169 ? 33.783 9.623 -27.924 1.00 68.56 169 LEU A O 1
ATOM 1359 N N . VAL A 1 170 ? 31.725 8.735 -27.907 1.00 73.56 170 VAL A N 1
ATOM 1360 C CA . VAL A 1 170 ? 31.870 8.013 -29.183 1.00 73.56 170 VAL A CA 1
ATOM 1361 C C . VAL A 1 170 ? 32.070 8.983 -30.350 1.00 73.56 170 VAL A C 1
ATOM 1363 O O . VAL A 1 170 ? 32.919 8.734 -31.210 1.00 73.56 170 VAL A O 1
ATOM 1366 N N . VAL A 1 171 ? 31.336 10.101 -30.378 1.00 72.88 171 VAL A N 1
ATOM 1367 C CA . VAL A 1 171 ? 31.488 11.149 -31.401 1.00 72.88 171 VAL A CA 1
ATOM 1368 C C . VAL A 1 171 ? 32.863 11.815 -31.305 1.00 72.88 171 VAL A C 1
ATOM 1370 O O . VAL A 1 171 ? 33.530 11.967 -32.330 1.00 72.88 171 VAL A O 1
ATOM 1373 N N . LEU A 1 172 ? 33.327 12.151 -30.098 1.00 69.75 172 LEU A N 1
ATOM 1374 C CA . LEU A 1 172 ? 34.649 12.747 -29.874 1.00 69.75 172 LEU A CA 1
ATOM 1375 C C . LEU A 1 172 ? 35.785 11.800 -30.283 1.00 69.75 172 LEU A C 1
ATOM 1377 O O . LEU A 1 172 ? 36.700 12.219 -30.989 1.00 69.75 172 LEU A O 1
ATOM 1381 N N . ILE A 1 173 ? 35.699 10.515 -29.925 1.00 73.75 173 ILE A N 1
ATOM 1382 C CA . ILE A 1 173 ? 36.691 9.498 -30.313 1.00 73.75 173 ILE A CA 1
ATOM 1383 C C . ILE A 1 173 ? 36.723 9.313 -31.835 1.00 73.75 173 ILE A C 1
ATOM 1385 O O . ILE A 1 173 ? 37.801 9.181 -32.418 1.00 73.75 173 ILE A O 1
ATOM 1389 N N . ARG A 1 174 ? 35.559 9.316 -32.502 1.00 68.44 174 ARG A N 1
ATOM 1390 C CA . ARG A 1 174 ? 35.494 9.258 -33.970 1.00 68.44 174 ARG A CA 1
ATOM 1391 C C . ARG A 1 174 ? 36.150 10.476 -34.607 1.00 68.44 174 ARG A C 1
ATOM 1393 O O . ARG A 1 174 ? 36.946 10.293 -35.520 1.00 68.44 174 ARG A O 1
ATOM 1400 N N . ARG A 1 175 ? 35.848 11.677 -34.104 1.00 69.19 175 ARG A N 1
ATOM 1401 C CA . ARG A 1 175 ? 36.376 12.942 -34.633 1.00 69.19 175 ARG A CA 1
ATOM 1402 C C . ARG A 1 175 ? 37.893 13.053 -34.459 1.00 69.19 175 ARG A C 1
ATOM 1404 O O . ARG A 1 175 ? 38.560 13.502 -35.381 1.00 69.19 175 ARG A O 1
ATOM 1411 N N . TRP A 1 176 ? 38.430 12.587 -33.330 1.00 68.62 176 TRP A N 1
ATOM 1412 C CA . TRP A 1 176 ? 39.873 12.553 -33.060 1.00 68.62 176 TRP A CA 1
ATOM 1413 C C . TRP A 1 176 ? 40.639 11.554 -33.937 1.00 68.62 176 TRP A C 1
ATOM 1415 O O . TRP A 1 176 ? 41.804 11.765 -34.231 1.00 68.62 176 TRP A O 1
ATOM 1425 N N . ARG A 1 177 ? 40.001 10.465 -34.384 1.00 61.34 177 ARG A N 1
ATOM 1426 C CA . ARG A 1 177 ? 40.630 9.494 -35.299 1.00 61.34 177 ARG A CA 1
ATOM 1427 C C . ARG A 1 177 ? 40.576 9.895 -36.774 1.00 61.34 177 ARG A C 1
ATOM 1429 O O . ARG A 1 177 ? 41.208 9.230 -37.589 1.00 61.34 177 ARG A O 1
ATOM 1436 N N . SER A 1 178 ? 39.767 10.892 -37.124 1.00 64.94 178 SER A N 1
ATOM 1437 C CA . SER A 1 178 ? 39.541 11.334 -38.506 1.00 64.94 178 SER A CA 1
ATOM 1438 C C . SER A 1 178 ? 40.231 12.651 -38.872 1.00 64.94 178 SER A C 1
ATOM 1440 O O . SER A 1 178 ? 40.101 13.073 -40.018 1.00 64.94 178 SER A O 1
ATOM 1442 N N . GLY A 1 179 ? 40.895 13.309 -37.920 1.00 58.31 179 GLY A N 1
ATOM 1443 C CA . GLY A 1 179 ? 41.739 14.488 -38.143 1.00 58.31 179 GLY A CA 1
ATOM 1444 C C . GLY A 1 179 ? 43.174 14.161 -37.783 1.00 58.31 179 GLY A C 1
ATOM 1445 O O . GLY A 1 179 ? 44.064 14.592 -38.541 1.00 58.31 179 GLY A O 1
#